Protein AF-B0X9C3-F1 (afdb_monomer_lite)

Radius of gyration: 15.54 Å; chains: 1; bounding box: 30×37×40 Å

Structure (mmCIF, N/CA/C/O backbone):
data_AF-B0X9C3-F1
#
_entry.id   AF-B0X9C3-F1
#
loop_
_atom_site.group_PDB
_atom_site.id
_atom_site.type_symbol
_atom_site.label_atom_id
_atom_site.label_alt_id
_atom_site.label_comp_id
_atom_site.label_asym_id
_atom_site.label_entity_id
_atom_site.label_seq_id
_atom_site.pdbx_PDB_ins_code
_atom_site.Cartn_x
_atom_site.Cartn_y
_atom_site.Cartn_z
_atom_site.occupancy
_atom_site.B_iso_or_equiv
_atom_site.auth_seq_id
_atom_site.auth_comp_id
_atom_site.auth_asym_id
_atom_site.auth_atom_id
_atom_site.pdbx_PDB_model_num
ATOM 1 N N . VAL A 1 1 ? 6.736 -16.299 -15.099 1.00 72.69 1 VAL A N 1
ATOM 2 C CA . VAL A 1 1 ? 7.095 -15.140 -14.252 1.00 72.69 1 VAL A CA 1
ATOM 3 C C . VAL A 1 1 ? 8.149 -14.343 -15.006 1.00 72.69 1 VAL A C 1
ATOM 5 O O . VAL A 1 1 ? 9.084 -14.972 -15.485 1.00 72.69 1 VAL A O 1
ATOM 8 N N . LEU A 1 2 ? 7.970 -13.034 -15.202 1.00 77.12 2 LEU A N 1
ATOM 9 C CA . LEU A 1 2 ? 8.878 -12.185 -15.993 1.00 77.12 2 LEU A CA 1
ATOM 10 C C . LEU A 1 2 ? 9.216 -10.904 -15.219 1.00 77.12 2 LEU A C 1
ATOM 12 O O . LEU A 1 2 ? 8.310 -10.261 -14.692 1.00 77.12 2 LEU A O 1
ATOM 16 N N . ARG A 1 3 ? 10.502 -10.537 -15.179 1.00 77.56 3 ARG A N 1
ATOM 17 C CA . ARG A 1 3 ? 11.002 -9.267 -14.636 1.00 77.56 3 ARG A CA 1
ATOM 18 C C . ARG A 1 3 ? 11.888 -8.607 -15.684 1.00 77.56 3 ARG A C 1
ATOM 20 O O . ARG A 1 3 ? 12.782 -9.263 -16.214 1.00 77.56 3 ARG A O 1
ATOM 27 N N . HIS A 1 4 ? 11.634 -7.342 -15.992 1.00 76.88 4 HIS A N 1
ATOM 28 C CA . HIS A 1 4 ? 12.359 -6.625 -17.038 1.00 76.88 4 HIS A CA 1
ATOM 29 C C . HIS A 1 4 ? 12.549 -5.145 -16.657 1.00 76.88 4 HIS A C 1
ATOM 31 O O . HIS A 1 4 ? 11.659 -4.554 -16.058 1.00 76.88 4 HIS A O 1
ATOM 37 N N . PRO A 1 5 ? 13.694 -4.507 -16.945 1.00 71.25 5 PRO A N 1
ATOM 38 C CA . PRO A 1 5 ? 13.925 -3.116 -16.542 1.00 71.25 5 PRO A CA 1
ATOM 39 C C . PRO A 1 5 ? 13.109 -2.095 -17.353 1.00 71.25 5 PRO A C 1
ATOM 41 O O . PRO A 1 5 ? 12.807 -1.017 -16.847 1.00 71.25 5 PRO A O 1
ATOM 44 N N . GLU A 1 6 ? 12.736 -2.422 -18.593 1.00 77.81 6 GLU A N 1
ATOM 45 C CA . GLU A 1 6 ? 11.944 -1.537 -19.459 1.00 77.81 6 GLU A CA 1
ATOM 46 C C . GLU A 1 6 ? 10.472 -1.464 -18.997 1.00 77.81 6 GLU A C 1
ATOM 48 O O . GLU A 1 6 ? 9.809 -2.506 -18.931 1.00 77.81 6 GLU A O 1
ATOM 53 N N . PRO A 1 7 ? 9.929 -0.260 -18.725 1.00 72.81 7 PRO A N 1
ATOM 54 C CA . PRO A 1 7 ? 8.513 -0.078 -18.413 1.00 72.81 7 PRO A CA 1
ATOM 55 C C . PRO A 1 7 ? 7.599 -0.591 -19.536 1.00 72.81 7 PRO A C 1
ATOM 57 O O . PRO A 1 7 ? 7.781 -0.250 -20.705 1.00 72.81 7 PRO A O 1
ATOM 60 N N . GLY A 1 8 ? 6.589 -1.393 -19.192 1.00 75.31 8 GLY A N 1
ATOM 61 C CA . GLY A 1 8 ? 5.613 -1.928 -20.147 1.00 75.31 8 GLY A CA 1
ATOM 62 C C . GLY A 1 8 ? 6.086 -3.158 -20.929 1.00 75.31 8 GLY A C 1
ATOM 63 O O . GLY A 1 8 ? 5.323 -3.690 -21.742 1.00 75.31 8 GLY A O 1
ATOM 64 N N . ALA A 1 9 ? 7.307 -3.649 -20.690 1.00 80.44 9 ALA A N 1
ATOM 65 C CA . ALA A 1 9 ? 7.829 -4.845 -21.353 1.00 80.44 9 ALA A CA 1
ATOM 66 C C . ALA A 1 9 ? 7.008 -6.101 -21.036 1.00 80.44 9 ALA A C 1
ATOM 68 O O . ALA A 1 9 ? 6.827 -6.956 -21.904 1.00 80.44 9 ALA A O 1
ATOM 69 N N . VAL A 1 10 ? 6.453 -6.198 -19.824 1.00 79.75 10 VAL A N 1
ATOM 70 C CA . VAL A 1 10 ? 5.603 -7.333 -19.451 1.00 79.75 10 VAL A CA 1
ATOM 71 C C . VAL A 1 10 ? 4.271 -7.284 -20.199 1.00 79.75 10 VAL A C 1
ATOM 73 O O . VAL A 1 10 ? 3.817 -8.317 -20.686 1.00 79.75 10 VAL A O 1
ATOM 76 N N . SER A 1 11 ? 3.692 -6.094 -20.379 1.00 80.38 11 SER A N 1
ATOM 77 C CA . SER A 1 11 ? 2.469 -5.912 -21.174 1.00 80.38 11 SER A CA 1
ATOM 78 C C . SER A 1 11 ? 2.687 -6.282 -22.648 1.00 80.38 11 SER A C 1
ATOM 80 O O . SER A 1 11 ? 1.929 -7.068 -23.218 1.00 80.38 11 SER A O 1
ATOM 82 N N . LYS A 1 12 ? 3.793 -5.816 -23.248 1.00 82.12 12 LYS A N 1
ATOM 83 C CA . LYS A 1 12 ? 4.189 -6.197 -24.616 1.00 82.12 12 LYS A CA 1
ATOM 84 C C . LYS A 1 12 ? 4.373 -7.713 -24.752 1.00 82.12 12 LYS A C 1
ATOM 86 O O . LYS A 1 12 ? 3.872 -8.312 -25.699 1.00 82.12 12 LYS A O 1
ATOM 91 N N . ALA A 1 13 ? 5.047 -8.350 -23.792 1.00 81.19 13 ALA A N 1
ATOM 92 C CA . ALA A 1 13 ? 5.250 -9.798 -23.795 1.00 81.19 13 ALA A CA 1
ATOM 93 C C . ALA A 1 13 ? 3.935 -10.577 -23.620 1.00 81.19 13 ALA A C 1
ATOM 95 O O . ALA A 1 13 ? 3.761 -11.632 -24.230 1.00 81.19 13 ALA A O 1
ATOM 96 N N . ALA A 1 14 ? 2.993 -10.057 -22.829 1.00 82.75 14 ALA A N 1
ATOM 97 C CA . ALA A 1 14 ? 1.689 -10.677 -22.619 1.00 82.75 14 ALA A CA 1
ATOM 98 C C . ALA A 1 14 ? 0.855 -10.740 -23.909 1.00 82.75 14 ALA A C 1
ATOM 100 O O . ALA A 1 14 ? 0.164 -11.732 -24.124 1.00 82.75 14 ALA A O 1
ATOM 101 N N . HIS A 1 15 ? 0.976 -9.754 -24.806 1.00 84.62 15 HIS A N 1
ATOM 102 C CA . HIS A 1 15 ? 0.270 -9.762 -26.095 1.00 84.62 15 HIS A CA 1
ATOM 103 C C . HIS A 1 15 ? 0.703 -10.889 -27.041 1.00 84.62 15 HIS A C 1
ATOM 105 O O . HIS A 1 15 ? -0.075 -11.305 -27.897 1.00 84.62 15 HIS A O 1
ATOM 111 N N . HIS A 1 16 ? 1.925 -11.400 -26.888 1.00 84.62 16 HIS A N 1
ATOM 112 C CA . HIS A 1 16 ? 2.479 -12.440 -27.758 1.00 84.62 16 HIS A CA 1
ATOM 113 C C . HIS A 1 16 ? 2.633 -13.799 -27.059 1.00 84.62 16 HIS A C 1
ATOM 115 O O . HIS A 1 16 ? 2.930 -14.803 -27.713 1.00 84.62 16 HIS A O 1
ATOM 121 N N . CYS A 1 17 ? 2.419 -13.865 -25.742 1.00 81.81 17 CYS A N 1
ATOM 122 C CA . CYS A 1 17 ? 2.563 -15.093 -24.972 1.00 81.81 17 CYS A CA 1
ATOM 123 C C . CYS A 1 17 ? 1.242 -15.869 -24.902 1.00 81.81 17 CYS A C 1
ATOM 125 O O . CYS A 1 17 ? 0.216 -15.353 -24.474 1.00 81.81 17 CYS A O 1
ATOM 127 N N . ARG A 1 18 ? 1.279 -17.157 -25.263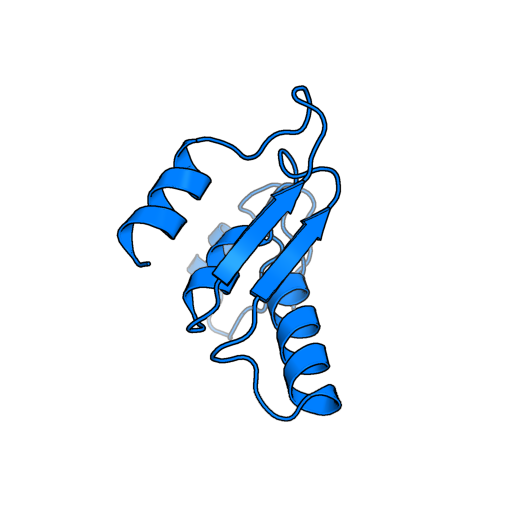 1.00 81.56 18 ARG A N 1
ATOM 128 C CA . ARG A 1 18 ? 0.111 -18.056 -25.176 1.00 81.56 18 ARG A CA 1
ATOM 129 C C . ARG A 1 18 ? -0.107 -18.644 -23.777 1.00 81.56 18 ARG A C 1
ATOM 131 O O . ARG A 1 18 ? -1.110 -19.312 -23.552 1.00 81.56 18 ARG A O 1
ATOM 138 N N . LYS A 1 19 ? 0.844 -18.461 -22.854 1.00 83.88 19 LYS A N 1
ATOM 139 C CA . LYS A 1 19 ? 0.784 -18.965 -21.472 1.00 83.88 19 LYS A CA 1
ATOM 140 C C . LYS A 1 19 ? 0.604 -17.801 -20.487 1.00 83.88 19 LYS A C 1
ATOM 142 O O . LYS A 1 19 ? 1.108 -16.713 -20.766 1.00 83.88 19 LYS A O 1
ATOM 147 N N . PRO A 1 20 ? -0.045 -18.022 -19.325 1.00 77.56 20 PRO A N 1
ATOM 148 C CA . PRO A 1 20 ? -0.214 -16.988 -18.308 1.00 77.56 20 PRO A CA 1
ATOM 149 C C . PRO A 1 20 ? 1.129 -16.384 -17.896 1.00 77.56 20 PRO A C 1
ATOM 151 O O . PRO A 1 20 ? 2.069 -17.101 -17.535 1.00 77.56 20 PRO A O 1
ATOM 154 N N . LEU A 1 21 ? 1.218 -15.057 -17.951 1.00 76.25 21 LEU A N 1
ATOM 155 C CA . LEU A 1 21 ? 2.436 -14.325 -17.645 1.00 76.25 21 LEU A CA 1
ATOM 156 C C . LEU A 1 21 ? 2.248 -13.546 -16.341 1.00 76.25 21 LEU A C 1
ATOM 158 O O . LEU A 1 21 ? 1.443 -12.627 -16.259 1.00 76.25 21 LEU A O 1
ATOM 162 N N . ILE A 1 22 ? 2.989 -13.943 -15.307 1.00 75.75 22 ILE A N 1
ATOM 163 C CA . ILE A 1 22 ? 2.998 -13.260 -14.008 1.00 75.75 22 ILE A CA 1
ATOM 164 C C . ILE A 1 22 ? 4.055 -12.155 -14.059 1.00 75.75 22 ILE A C 1
ATOM 166 O O . ILE A 1 22 ? 5.244 -12.458 -14.225 1.00 75.75 22 ILE A O 1
ATOM 170 N N . ASN A 1 23 ? 3.617 -10.901 -13.926 1.00 71.00 23 ASN A N 1
ATOM 171 C CA . ASN A 1 23 ? 4.495 -9.738 -13.813 1.00 71.00 23 ASN A CA 1
ATOM 172 C C . ASN A 1 23 ? 5.214 -9.760 -12.454 1.00 71.00 23 ASN A C 1
ATOM 174 O O . ASN A 1 23 ? 4.563 -9.693 -11.415 1.00 71.00 23 ASN A O 1
ATOM 178 N N . ALA A 1 24 ? 6.543 -9.858 -12.470 1.00 65.06 24 ALA A N 1
ATOM 179 C CA . ALA A 1 24 ? 7.405 -9.744 -11.290 1.00 65.06 24 ALA A CA 1
ATOM 180 C C . ALA A 1 24 ? 8.211 -8.425 -11.272 1.00 65.06 24 ALA A C 1
ATOM 182 O O . ALA A 1 24 ? 9.215 -8.316 -10.568 1.00 65.06 24 ALA A O 1
ATOM 183 N N . GLY A 1 25 ? 7.779 -7.442 -12.065 1.00 56.88 25 GLY A N 1
ATOM 184 C CA . GLY A 1 25 ? 8.292 -6.078 -12.141 1.00 56.88 25 GLY A CA 1
ATOM 185 C C . GLY A 1 25 ? 8.747 -5.700 -13.553 1.00 56.88 25 GLY A C 1
ATOM 186 O O . GLY A 1 25 ? 9.722 -6.262 -14.056 1.00 56.88 25 GLY A O 1
ATOM 187 N N . ASP A 1 26 ? 8.093 -4.709 -14.166 1.00 65.19 26 ASP A N 1
ATOM 188 C CA . ASP A 1 26 ? 8.559 -4.008 -15.366 1.00 65.19 26 ASP A CA 1
ATOM 189 C C . ASP A 1 26 ? 8.806 -2.507 -15.111 1.00 65.19 26 ASP A C 1
ATOM 191 O O . ASP A 1 26 ? 7.902 -1.673 -15.153 1.00 65.19 26 ASP A O 1
ATOM 195 N N . GLY A 1 27 ? 10.059 -2.148 -14.808 1.00 60.41 27 GLY A N 1
ATOM 196 C CA . GLY A 1 27 ? 10.489 -0.758 -14.581 1.00 60.41 27 GLY A CA 1
ATOM 197 C C . GLY A 1 27 ? 9.804 -0.033 -13.402 1.00 60.41 27 GLY A C 1
ATOM 198 O O . GLY A 1 27 ? 9.729 -0.549 -12.285 1.00 60.41 27 GLY A O 1
ATOM 199 N N . ILE A 1 28 ? 9.309 1.194 -13.642 1.00 48.84 28 ILE A N 1
ATOM 200 C CA . ILE A 1 28 ? 8.531 2.026 -12.686 1.00 48.84 28 ILE A CA 1
ATOM 201 C C . ILE A 1 28 ? 7.053 1.561 -12.626 1.00 48.84 28 ILE A C 1
ATOM 203 O O . ILE A 1 28 ? 6.165 2.304 -12.218 1.00 48.84 28 ILE A O 1
ATOM 207 N N . GLY A 1 29 ? 6.756 0.335 -13.062 1.00 50.97 29 GLY A N 1
ATOM 208 C CA . GLY A 1 29 ? 5.414 -0.236 -13.012 1.00 50.97 29 GLY A CA 1
ATOM 209 C C . GLY A 1 29 ? 4.861 -0.297 -11.587 1.00 50.97 29 GLY A C 1
ATOM 210 O O . GLY A 1 29 ? 5.621 -0.355 -10.608 1.00 50.97 29 GLY A O 1
ATOM 211 N N . GLU A 1 30 ? 3.528 -0.245 -11.476 1.00 48.38 30 GLU A N 1
ATOM 212 C CA . GLU A 1 30 ? 2.810 -0.544 -10.235 1.00 48.38 30 GLU A CA 1
ATOM 213 C C . GLU A 1 30 ? 3.364 -1.852 -9.649 1.00 48.38 30 GLU A C 1
ATOM 215 O O . GLU A 1 30 ? 3.636 -2.794 -10.394 1.00 48.38 30 GLU A O 1
ATOM 220 N N . HIS A 1 31 ? 3.523 -1.931 -8.326 1.00 48.47 31 HIS A N 1
ATOM 221 C CA . HIS A 1 31 ? 3.889 -3.181 -7.650 1.00 48.47 31 HIS A CA 1
ATOM 222 C C . HIS A 1 31 ? 2.659 -3.729 -6.905 1.00 48.47 31 HIS A C 1
ATOM 224 O O . HIS A 1 31 ? 2.641 -3.766 -5.672 1.00 48.47 31 HIS A O 1
ATOM 230 N N . PRO A 1 32 ? 1.589 -4.113 -7.635 1.00 50.69 32 PRO A N 1
ATOM 231 C CA . PRO A 1 32 ? 0.289 -4.457 -7.060 1.00 50.69 32 PRO A CA 1
ATOM 232 C C . PRO A 1 32 ? 0.353 -5.658 -6.112 1.00 50.69 32 PRO A C 1
ATOM 234 O O . PRO A 1 32 ? -0.510 -5.810 -5.255 1.00 50.69 32 PRO A O 1
ATOM 237 N N . THR A 1 33 ? 1.379 -6.501 -6.240 1.00 50.97 33 THR A N 1
ATOM 238 C CA . THR A 1 33 ? 1.597 -7.677 -5.394 1.00 50.97 33 THR A CA 1
ATOM 239 C C . THR A 1 33 ? 2.023 -7.325 -3.970 1.00 50.97 33 THR A C 1
ATOM 241 O O . THR A 1 33 ? 1.706 -8.087 -3.063 1.00 50.97 33 THR A O 1
ATOM 244 N N . GLN A 1 3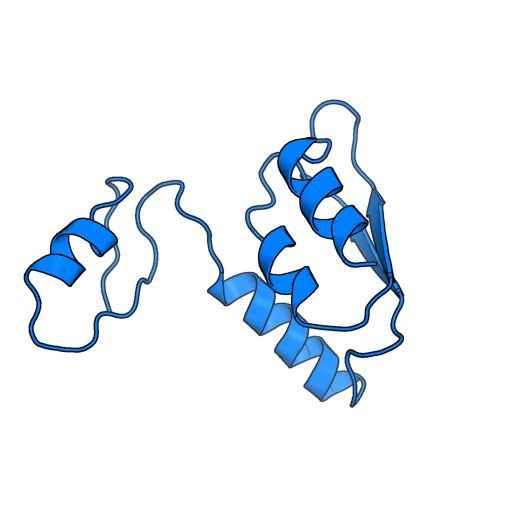4 ? 2.677 -6.177 -3.746 1.00 62.31 34 GLN A N 1
ATOM 245 C CA . GLN A 1 34 ? 3.129 -5.794 -2.402 1.00 62.31 34 GLN A CA 1
ATOM 246 C C . GLN A 1 34 ? 1.946 -5.371 -1.524 1.00 62.31 34 GLN A C 1
ATOM 248 O O . GLN A 1 34 ? 1.800 -5.855 -0.411 1.00 62.31 34 GLN A O 1
ATOM 253 N N . SER A 1 35 ? 1.035 -4.562 -2.074 1.00 63.34 35 SER A N 1
ATOM 254 C CA . SER A 1 35 ? -0.176 -4.122 -1.368 1.00 63.34 35 SER A CA 1
ATOM 255 C C . SER A 1 35 ? -1.074 -5.297 -0.988 1.00 63.34 35 SER A C 1
ATOM 257 O O . SER A 1 35 ? -1.674 -5.313 0.080 1.00 63.34 35 SER A O 1
ATOM 259 N N . LEU A 1 36 ? -1.178 -6.290 -1.877 1.00 64.62 36 LEU A N 1
ATOM 260 C CA . LEU A 1 36 ? -1.959 -7.499 -1.625 1.00 64.62 36 LEU A CA 1
ATOM 261 C C . LEU A 1 36 ? -1.354 -8.346 -0.499 1.00 64.62 36 LEU A C 1
ATOM 263 O O . LEU A 1 36 ? -2.106 -8.910 0.290 1.00 64.62 36 LEU A O 1
ATOM 267 N N . LEU A 1 37 ? -0.023 -8.404 -0.402 1.00 72.12 37 LEU A N 1
ATOM 268 C CA . LEU A 1 37 ? 0.687 -9.064 0.697 1.00 72.12 37 LEU A CA 1
ATOM 269 C C . LEU A 1 37 ? 0.439 -8.372 2.041 1.00 72.12 37 LEU A C 1
ATOM 271 O O . LEU A 1 37 ? 0.182 -9.051 3.035 1.00 72.12 37 LEU A O 1
ATOM 275 N N . ASP A 1 38 ? 0.447 -7.040 2.068 1.00 71.31 38 ASP A N 1
ATOM 276 C CA . ASP A 1 38 ? 0.195 -6.276 3.294 1.00 71.31 38 ASP A CA 1
ATOM 277 C C . ASP A 1 38 ? -1.232 -6.528 3.809 1.00 71.31 38 ASP A C 1
ATOM 279 O O . ASP A 1 38 ? -1.441 -6.832 4.983 1.00 71.31 38 ASP A O 1
ATOM 283 N N . PHE A 1 39 ? -2.222 -6.508 2.911 1.00 74.06 39 PHE A N 1
ATOM 284 C CA . PHE A 1 39 ? -3.607 -6.827 3.261 1.00 74.06 39 PHE A CA 1
ATOM 285 C C . PHE A 1 39 ? -3.822 -8.282 3.654 1.00 74.06 39 PHE A C 1
ATOM 287 O O . PHE A 1 39 ? -4.618 -8.558 4.550 1.00 74.06 39 PHE A O 1
ATOM 294 N N . PHE A 1 40 ? -3.133 -9.209 2.990 1.00 75.00 40 PHE A N 1
ATOM 295 C CA . PHE A 1 40 ? -3.166 -10.613 3.370 1.00 75.00 40 PHE A CA 1
ATOM 296 C C . PHE A 1 40 ? -2.642 -10.784 4.797 1.00 75.00 40 PHE A C 1
ATOM 298 O O . PHE A 1 40 ? -3.313 -11.408 5.609 1.00 75.00 40 PHE A O 1
ATOM 305 N N . THR A 1 41 ? -1.522 -10.140 5.128 1.00 80.94 41 THR A N 1
ATOM 306 C CA . THR A 1 41 ? -0.953 -10.157 6.482 1.00 80.94 41 THR A CA 1
ATOM 307 C C . THR A 1 41 ? -1.933 -9.582 7.507 1.00 80.94 41 THR A C 1
ATOM 309 O O . THR A 1 41 ? -2.207 -10.226 8.512 1.00 80.94 41 THR A O 1
ATOM 312 N N . ILE A 1 42 ? -2.544 -8.422 7.235 1.00 81.56 42 ILE A N 1
ATOM 313 C CA . ILE A 1 42 ? -3.562 -7.830 8.125 1.00 81.56 42 ILE A CA 1
ATOM 314 C C . ILE A 1 42 ? -4.738 -8.791 8.334 1.00 81.56 42 ILE A C 1
ATOM 316 O O . ILE A 1 42 ? -5.237 -8.923 9.448 1.00 81.56 42 ILE A O 1
ATOM 320 N N . ARG A 1 43 ? -5.191 -9.473 7.278 1.00 81.94 43 ARG A N 1
ATOM 321 C CA . ARG A 1 43 ? -6.288 -10.437 7.380 1.00 81.94 43 ARG A CA 1
ATOM 322 C C . ARG A 1 43 ? -5.911 -11.656 8.220 1.00 81.94 43 ARG A C 1
ATOM 324 O O . ARG A 1 43 ? -6.751 -12.109 8.985 1.00 81.94 43 ARG A O 1
ATOM 331 N N . GLU A 1 44 ? -4.703 -12.188 8.065 1.00 85.81 44 GLU A N 1
ATOM 332 C CA . GLU A 1 44 ? -4.237 -13.339 8.851 1.00 85.81 44 GLU A CA 1
ATOM 333 C C . GLU A 1 44 ? -4.085 -12.977 10.335 1.00 85.81 44 GLU A C 1
ATOM 335 O O . GLU A 1 44 ? -4.497 -13.749 11.195 1.00 85.81 44 GLU A O 1
ATOM 340 N N . GLU A 1 45 ? -3.573 -11.782 10.640 1.00 86.62 45 GLU A N 1
ATOM 341 C CA . GLU A 1 45 ? -3.323 -11.346 12.021 1.00 86.62 45 GLU A CA 1
ATOM 342 C C . GLU A 1 45 ? -4.588 -10.832 12.737 1.00 86.62 45 GLU A C 1
ATOM 344 O O . GLU A 1 45 ? -4.771 -11.062 13.930 1.00 86.62 45 GLU A O 1
ATOM 349 N N . ILE A 1 46 ? -5.475 -10.122 12.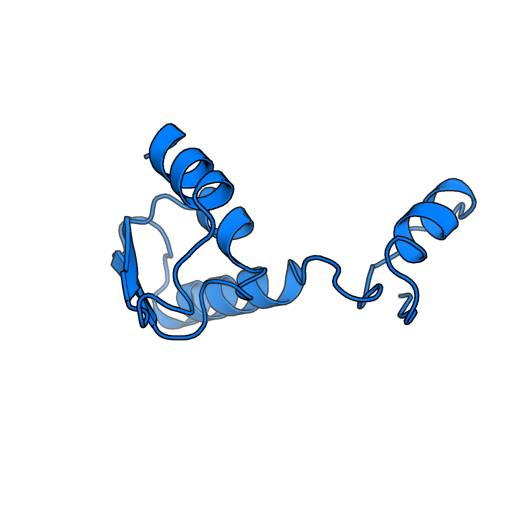027 1.00 83.69 46 ILE A N 1
ATOM 350 C CA . ILE A 1 46 ? -6.639 -9.419 12.611 1.00 83.69 46 ILE A CA 1
ATOM 351 C C . ILE A 1 46 ? -7.970 -10.125 12.271 1.00 83.69 46 ILE A C 1
ATOM 353 O O . ILE A 1 46 ? -9.025 -9.804 12.815 1.00 83.69 46 ILE A O 1
ATOM 357 N N . GLY A 1 47 ? -7.958 -11.109 11.368 1.00 83.62 47 GLY A N 1
ATOM 358 C CA . GLY A 1 47 ? -9.125 -11.897 10.951 1.00 83.62 47 GLY A CA 1
ATOM 359 C C . GLY A 1 47 ? -10.022 -11.219 9.907 1.00 83.62 47 GLY A C 1
ATOM 360 O O . GLY A 1 47 ? -10.660 -11.894 9.099 1.00 83.62 47 GLY A O 1
ATOM 361 N N . THR A 1 48 ? -10.060 -9.885 9.862 1.00 81.19 48 THR A N 1
ATOM 362 C CA . THR A 1 48 ? -10.776 -9.114 8.835 1.00 81.19 48 THR A CA 1
ATOM 363 C C . THR A 1 48 ? -10.030 -7.835 8.485 1.00 81.19 48 THR A C 1
ATOM 365 O O . THR A 1 48 ? -9.392 -7.221 9.331 1.00 81.19 4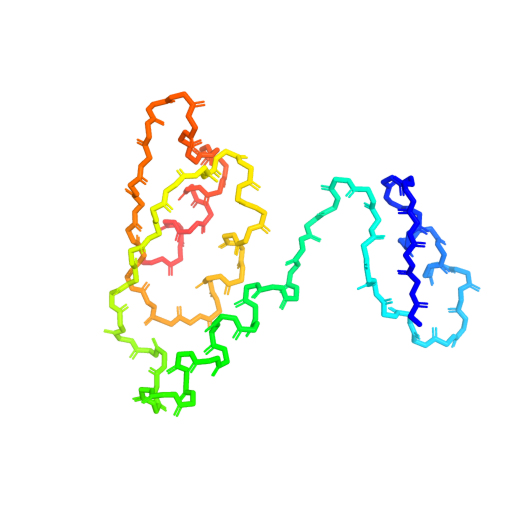8 THR A O 1
ATOM 368 N N . VAL A 1 49 ? -10.143 -7.417 7.225 1.00 79.88 49 VAL A N 1
ATOM 369 C CA . VAL A 1 49 ? -9.629 -6.127 6.741 1.00 79.88 49 VAL A CA 1
ATOM 370 C C . VAL A 1 49 ? -10.737 -5.066 6.724 1.00 79.88 49 VAL A C 1
ATOM 372 O O . VAL A 1 49 ? -10.454 -3.879 6.814 1.00 79.88 49 VAL A O 1
ATOM 375 N N . ASN A 1 50 ? -12.009 -5.466 6.636 1.00 80.94 50 ASN A N 1
ATOM 376 C CA . ASN A 1 50 ? -13.132 -4.532 6.525 1.00 80.94 50 ASN A CA 1
ATOM 377 C C . ASN A 1 50 ? -13.440 -3.841 7.862 1.00 80.94 50 ASN A C 1
ATOM 379 O O . ASN A 1 50 ? -13.425 -4.481 8.911 1.00 80.94 50 ASN A O 1
ATOM 383 N N . GLY A 1 51 ? -13.790 -2.554 7.803 1.00 82.88 51 GLY A N 1
ATOM 384 C CA . GLY A 1 51 ? -14.111 -1.713 8.958 1.00 82.88 51 GLY A CA 1
ATOM 385 C C . GLY A 1 51 ? -12.887 -1.160 9.691 1.00 82.88 51 GLY A C 1
ATOM 386 O O . GLY A 1 51 ? -13.048 -0.467 10.693 1.00 82.88 51 GLY A O 1
ATOM 387 N N . LEU A 1 52 ? -11.675 -1.449 9.208 1.00 84.19 52 LEU A N 1
ATOM 388 C CA . LEU A 1 52 ? -10.443 -0.956 9.810 1.00 84.19 52 LEU A CA 1
ATOM 389 C C . LEU A 1 52 ? -10.085 0.445 9.310 1.00 84.19 52 LEU A C 1
ATOM 391 O O . LEU A 1 52 ? -10.269 0.777 8.135 1.00 84.19 52 LEU A O 1
ATOM 395 N N . THR A 1 53 ? -9.494 1.236 10.205 1.00 83.31 53 THR A N 1
ATOM 396 C CA . THR A 1 53 ? -8.776 2.457 9.840 1.00 83.31 53 THR A CA 1
ATOM 397 C C . THR A 1 53 ? -7.305 2.125 9.618 1.00 83.31 53 THR A C 1
ATOM 399 O O . THR A 1 53 ? -6.620 1.689 10.542 1.00 83.31 53 THR A O 1
ATOM 402 N N . ILE A 1 54 ? -6.807 2.352 8.405 1.00 79.31 54 ILE A N 1
ATOM 403 C CA . ILE A 1 54 ? -5.414 2.100 8.026 1.00 79.31 54 ILE A CA 1
ATOM 404 C C . ILE A 1 54 ? -4.713 3.440 7.826 1.00 79.31 54 ILE A C 1
ATOM 406 O O . ILE A 1 54 ? -5.160 4.272 7.039 1.00 79.31 54 ILE A O 1
ATOM 410 N N . ILE A 1 55 ? -3.596 3.652 8.521 1.00 81.19 55 ILE A N 1
ATOM 411 C CA . ILE A 1 55 ? -2.781 4.862 8.376 1.00 81.19 55 ILE A CA 1
ATOM 412 C C . ILE A 1 55 ? -1.509 4.506 7.612 1.00 81.19 55 ILE A C 1
ATOM 414 O O . ILE A 1 55 ? -0.703 3.706 8.081 1.00 81.19 55 ILE A O 1
ATOM 418 N N . ILE A 1 56 ? -1.313 5.126 6.452 1.00 77.38 56 ILE A N 1
ATOM 419 C CA . ILE A 1 56 ? -0.102 4.971 5.645 1.00 77.38 56 ILE A CA 1
ATOM 420 C C . ILE A 1 56 ? 0.787 6.187 5.881 1.00 77.38 56 ILE A C 1
ATOM 422 O O . ILE A 1 56 ? 0.389 7.325 5.618 1.00 77.38 56 ILE A O 1
ATOM 426 N N . VAL A 1 57 ? 1.999 5.934 6.370 1.00 78.88 57 VAL A N 1
ATOM 427 C CA . VAL A 1 57 ? 2.987 6.965 6.695 1.00 78.88 57 VAL A CA 1
ATOM 428 C C . VAL A 1 57 ? 4.205 6.810 5.791 1.00 78.88 57 VAL A C 1
ATOM 430 O O . VAL A 1 57 ? 4.735 5.708 5.669 1.00 78.88 57 VAL A O 1
ATOM 433 N N . GLY A 1 58 ? 4.676 7.902 5.184 1.00 73.81 58 GLY A N 1
ATOM 434 C CA . GLY A 1 58 ? 5.940 7.913 4.439 1.00 73.81 58 GLY A CA 1
ATOM 435 C C . GLY A 1 58 ? 5.854 8.563 3.060 1.00 73.81 58 GLY A C 1
ATOM 436 O O . GLY A 1 58 ? 5.203 9.590 2.885 1.00 73.81 58 GLY A O 1
ATOM 437 N N . ASP A 1 59 ? 6.568 7.993 2.088 1.00 74.31 59 ASP A N 1
ATOM 438 C CA . ASP A 1 59 ? 6.632 8.509 0.719 1.00 74.31 59 ASP A CA 1
ATOM 439 C C . ASP A 1 59 ? 5.408 8.075 -0.098 1.00 74.31 59 ASP A C 1
ATOM 441 O O . ASP A 1 59 ? 5.383 7.002 -0.706 1.00 74.31 59 ASP A O 1
ATOM 445 N N . LEU A 1 60 ? 4.375 8.917 -0.102 1.00 71.38 60 LEU A N 1
ATOM 446 C CA . LEU A 1 60 ? 3.127 8.645 -0.814 1.00 71.38 60 LEU A CA 1
ATOM 447 C C . LEU A 1 60 ? 3.202 8.997 -2.298 1.00 71.38 60 LEU A C 1
ATOM 449 O O . LEU A 1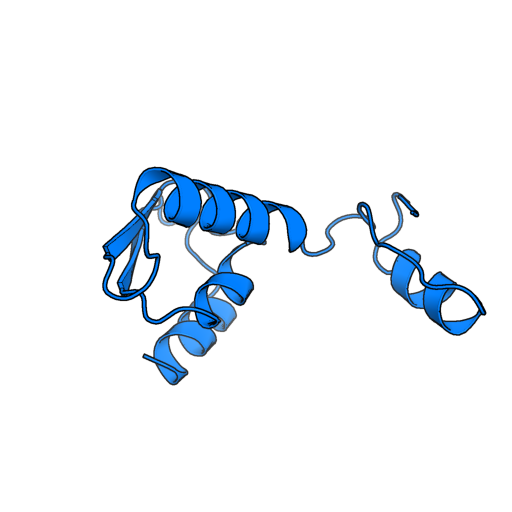 60 ? 2.468 8.428 -3.107 1.00 71.38 60 LEU A O 1
ATOM 453 N N . LYS A 1 61 ? 4.113 9.895 -2.673 1.00 67.31 61 LYS A N 1
ATOM 454 C CA . LYS A 1 61 ? 4.370 10.274 -4.064 1.00 67.31 61 LYS A CA 1
ATOM 455 C C . LYS A 1 61 ? 4.866 9.089 -4.889 1.00 67.31 61 LYS A C 1
ATOM 457 O O . LYS A 1 61 ? 4.475 8.944 -6.047 1.00 67.31 61 LYS A O 1
ATOM 462 N N . HIS A 1 62 ? 5.691 8.231 -4.291 1.00 65.50 62 HIS A N 1
ATOM 463 C CA . HIS A 1 62 ? 6.166 6.993 -4.913 1.00 65.50 62 HIS A CA 1
ATOM 464 C C . HIS A 1 62 ? 5.399 5.747 -4.452 1.00 65.50 62 HIS A C 1
ATOM 466 O O . HIS A 1 62 ? 5.711 4.645 -4.917 1.00 65.50 62 HIS A O 1
ATOM 472 N N . ALA A 1 63 ? 4.392 5.895 -3.582 1.00 61.44 63 ALA A N 1
ATOM 473 C CA . ALA A 1 63 ? 3.538 4.796 -3.151 1.00 61.44 63 ALA A CA 1
ATOM 474 C C . ALA A 1 63 ? 2.673 4.306 -4.320 1.00 61.44 63 ALA A C 1
ATOM 476 O O . ALA A 1 63 ? 1.550 4.746 -4.559 1.00 61.44 63 ALA A O 1
ATOM 477 N N . ARG A 1 64 ? 3.198 3.312 -5.035 1.00 63.88 64 ARG A N 1
ATOM 478 C CA . ARG A 1 64 ? 2.545 2.594 -6.142 1.00 63.88 64 ARG A CA 1
ATOM 479 C C . ARG A 1 64 ? 1.440 1.624 -5.678 1.00 63.88 64 ARG A C 1
ATOM 481 O O . ARG A 1 64 ? 1.019 0.753 -6.432 1.00 63.88 64 ARG A O 1
ATOM 488 N N . THR A 1 65 ? 0.998 1.772 -4.432 1.00 58.78 65 THR A N 1
ATOM 489 C CA . THR A 1 65 ? 0.277 0.774 -3.620 1.00 58.78 65 THR A CA 1
ATOM 490 C C . THR A 1 65 ? -1.210 1.124 -3.453 1.00 58.78 65 THR A C 1
ATOM 492 O O . THR A 1 65 ? -2.029 0.280 -3.099 1.00 58.78 65 THR A O 1
ATOM 495 N N . ALA A 1 66 ? -1.600 2.370 -3.737 1.00 57.69 66 ALA A N 1
ATOM 496 C CA . ALA A 1 66 ? -2.884 2.910 -3.290 1.00 57.69 66 ALA A CA 1
ATOM 497 C C . ALA A 1 66 ? -4.126 2.355 -4.014 1.00 57.69 66 ALA A C 1
ATOM 499 O O . ALA A 1 66 ? -5.234 2.414 -3.487 1.00 57.69 66 ALA A O 1
ATOM 500 N N . ARG A 1 67 ? -3.980 1.791 -5.218 1.00 61.69 67 ARG A N 1
ATOM 501 C CA . ARG A 1 67 ? -5.134 1.331 -6.007 1.00 61.69 67 ARG A CA 1
ATOM 502 C C . ARG A 1 67 ? -5.786 0.067 -5.434 1.00 61.69 67 ARG A C 1
ATOM 504 O O . ARG A 1 67 ? -7.006 -0.069 -5.499 1.00 61.69 67 ARG A O 1
ATOM 511 N N . GLN A 1 68 ? -4.995 -0.823 -4.835 1.00 63.28 68 GLN A N 1
ATOM 512 C CA . GLN A 1 68 ? -5.481 -2.066 -4.220 1.00 63.28 68 GLN A CA 1
ATOM 513 C C . GLN A 1 68 ? -6.267 -1.807 -2.923 1.00 63.28 68 GLN A C 1
ATOM 515 O O . GLN A 1 68 ? -7.108 -2.618 -2.548 1.00 63.28 68 GLN A O 1
ATOM 520 N N . LEU A 1 69 ? -6.061 -0.645 -2.283 1.00 62.75 69 LEU A N 1
ATOM 521 C CA . LEU A 1 69 ? -6.815 -0.224 -1.095 1.00 62.75 69 LEU A CA 1
ATOM 522 C C . LEU A 1 69 ? -8.322 -0.105 -1.370 1.00 62.75 69 LEU A C 1
ATOM 524 O O . LEU A 1 69 ? -9.127 -0.244 -0.461 1.00 62.75 69 LEU A O 1
ATOM 528 N N . THR A 1 70 ? -8.708 0.110 -2.633 1.00 64.75 70 THR A N 1
ATOM 529 C CA . THR A 1 70 ? -10.115 0.254 -3.046 1.00 64.75 70 THR A CA 1
ATOM 530 C C . THR A 1 70 ? -10.906 -1.058 -3.069 1.00 64.75 70 THR A C 1
ATOM 532 O O . THR A 1 70 ? -12.098 -1.036 -3.364 1.00 64.75 70 THR A O 1
ATOM 535 N N . LEU A 1 71 ? -10.263 -2.201 -2.804 1.00 69.62 71 LEU A N 1
ATOM 536 C CA . LEU A 1 71 ? -10.905 -3.520 -2.813 1.00 69.62 71 LEU A CA 1
ATOM 537 C C . LEU A 1 71 ? -11.569 -3.892 -1.479 1.00 69.62 71 LEU A C 1
ATOM 539 O O . LEU A 1 71 ? -12.340 -4.848 -1.442 1.00 69.62 71 LEU A O 1
ATOM 543 N N . TYR A 1 72 ? -11.282 -3.155 -0.405 1.00 72.00 72 TYR A N 1
ATOM 544 C CA . TYR A 1 72 ? -11.787 -3.423 0.941 1.00 72.00 72 TYR A CA 1
ATOM 545 C C . TYR A 1 72 ? -12.523 -2.203 1.493 1.00 72.00 72 TYR A C 1
ATOM 547 O O . TYR A 1 72 ? -12.219 -1.067 1.131 1.00 72.00 72 TYR A O 1
ATOM 555 N N . ASN A 1 73 ? -13.486 -2.431 2.387 1.00 79.06 73 ASN A N 1
ATOM 556 C CA . ASN A 1 73 ? -14.215 -1.352 3.046 1.00 79.06 73 ASN A CA 1
ATOM 557 C C . ASN A 1 73 ? -13.395 -0.821 4.231 1.00 79.06 73 ASN A C 1
ATOM 559 O O . ASN A 1 73 ? -13.612 -1.242 5.366 1.00 79.06 73 ASN A O 1
ATOM 563 N N . VAL A 1 74 ? -12.415 0.041 3.955 1.00 79.06 74 VAL A N 1
ATOM 564 C CA . VAL A 1 74 ? -11.459 0.581 4.938 1.00 79.06 74 VAL A CA 1
ATOM 565 C C . VAL A 1 74 ? -11.425 2.109 4.922 1.00 79.06 74 VAL A C 1
ATOM 567 O O . VAL A 1 74 ? -11.511 2.722 3.859 1.00 79.06 74 VAL A O 1
ATOM 570 N N . ASP A 1 75 ? -11.242 2.724 6.094 1.00 79.56 75 ASP A N 1
ATOM 571 C CA . ASP A 1 75 ? -10.918 4.154 6.201 1.00 79.56 75 ASP A CA 1
ATOM 572 C C . ASP A 1 75 ? -9.401 4.318 6.070 1.00 79.56 75 ASP A C 1
ATOM 574 O O . ASP A 1 75 ? -8.654 3.930 6.969 1.00 79.56 75 ASP A O 1
ATOM 578 N N . VAL A 1 76 ? -8.917 4.862 4.952 1.00 76.19 76 VAL A N 1
ATOM 579 C CA . VAL A 1 76 ? -7.474 5.058 4.749 1.00 76.19 76 VAL A CA 1
ATOM 580 C C . VAL A 1 76 ? -7.084 6.504 5.007 1.00 76.19 76 VAL A C 1
ATOM 582 O O . VAL A 1 76 ? -7.578 7.427 4.357 1.00 76.19 76 VAL A O 1
ATOM 585 N N . ARG A 1 77 ? -6.115 6.693 5.903 1.00 79.88 77 ARG A N 1
ATOM 586 C CA . ARG A 1 77 ? -5.501 7.988 6.198 1.00 79.88 77 ARG A CA 1
ATOM 587 C C . ARG A 1 77 ? -4.046 8.006 5.770 1.00 79.88 77 ARG A C 1
ATOM 589 O O . ARG A 1 77 ? -3.352 6.995 5.791 1.00 79.88 77 ARG A O 1
ATOM 596 N N . TYR A 1 78 ? -3.587 9.193 5.418 1.00 76.94 78 TYR A N 1
ATOM 597 C CA . TYR A 1 78 ? -2.287 9.418 4.814 1.00 76.94 78 TYR A CA 1
ATOM 598 C C . TYR A 1 78 ? -1.511 10.441 5.633 1.00 76.94 78 TYR A C 1
ATOM 600 O O . TYR A 1 78 ? -2.049 11.494 5.975 1.00 76.94 78 TYR A O 1
ATOM 608 N N . VAL A 1 79 ? -0.255 10.132 5.946 1.00 80.94 79 VAL A N 1
ATOM 609 C CA . VAL A 1 79 ? 0.650 11.045 6.649 1.00 80.94 79 VAL A CA 1
ATOM 610 C C . VAL A 1 79 ? 1.974 11.106 5.896 1.00 80.94 79 VAL A C 1
ATOM 612 O O . VAL A 1 79 ? 2.744 10.147 5.874 1.00 80.94 79 VAL A O 1
ATOM 615 N N . SER A 1 80 ? 2.261 12.252 5.287 1.00 80.88 80 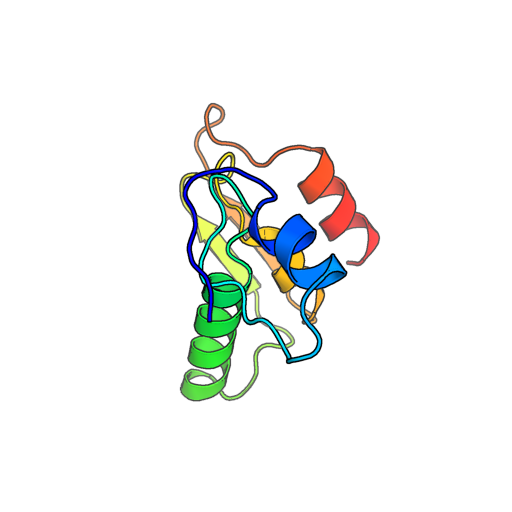SER A N 1
ATOM 616 C CA . SER A 1 80 ? 3.495 12.472 4.531 1.00 80.88 80 SER A CA 1
ATOM 617 C C . SER A 1 80 ? 3.960 13.927 4.600 1.00 80.88 80 SER A C 1
ATOM 619 O O . SER A 1 80 ? 3.139 14.835 4.758 1.00 80.88 80 SER A O 1
ATOM 621 N N . PRO A 1 81 ? 5.266 14.190 4.421 1.00 80.06 81 PRO A N 1
ATOM 622 C CA . PRO A 1 81 ? 5.756 15.535 4.136 1.00 80.06 81 PRO A CA 1
ATOM 623 C C . PRO A 1 81 ? 5.117 16.077 2.851 1.00 80.06 81 PRO A C 1
ATOM 625 O O . PRO A 1 81 ? 4.914 15.321 1.903 1.00 80.06 81 PRO A O 1
ATOM 628 N N . LYS A 1 82 ? 4.878 17.395 2.764 1.00 77.88 82 LYS A N 1
ATOM 629 C CA . LYS A 1 82 ? 4.261 18.029 1.576 1.00 77.88 82 LYS A CA 1
ATOM 630 C C . LYS A 1 82 ? 4.979 17.708 0.256 1.00 77.88 82 LYS A C 1
ATOM 632 O O . LYS A 1 82 ? 4.354 17.677 -0.795 1.00 77.88 82 LYS A O 1
ATOM 637 N N . SER A 1 83 ? 6.291 17.476 0.297 1.00 78.31 83 SER A N 1
ATOM 638 C CA . SER A 1 83 ? 7.108 17.128 -0.875 1.00 78.31 83 SER A CA 1
ATOM 639 C C . SER A 1 83 ? 6.882 15.704 -1.401 1.00 78.31 83 SER A C 1
ATOM 641 O O . SER A 1 83 ? 7.218 15.427 -2.556 1.00 78.31 83 SER A O 1
ATOM 643 N N . LEU A 1 84 ? 6.317 14.821 -0.573 1.00 74.56 84 LEU A N 1
ATOM 644 C CA . LEU A 1 84 ? 6.074 13.405 -0.853 1.00 74.56 84 LEU A CA 1
ATOM 645 C C . LEU A 1 84 ? 4.587 13.046 -0.724 1.00 74.56 84 LEU A C 1
ATOM 647 O O . LEU A 1 84 ? 4.255 11.885 -0.499 1.00 74.56 84 LEU A O 1
ATOM 651 N N . ASP A 1 85 ? 3.706 14.040 -0.836 1.00 74.25 85 ASP A N 1
ATOM 652 C CA . ASP A 1 85 ? 2.264 13.846 -0.728 1.00 74.25 85 ASP A CA 1
ATOM 653 C C . ASP A 1 85 ? 1.699 13.035 -1.904 1.00 74.25 85 ASP A C 1
ATOM 655 O O . ASP A 1 85 ? 2.292 12.944 -2.987 1.00 74.25 85 ASP A O 1
ATOM 659 N N . MET A 1 86 ? 0.544 12.419 -1.673 1.00 72.12 86 MET A N 1
ATOM 660 C CA . MET A 1 86 ? -0.113 11.560 -2.644 1.00 72.12 86 MET A CA 1
ATOM 661 C C . MET A 1 86 ? -0.583 12.368 -3.861 1.00 72.12 86 MET A C 1
ATOM 663 O O . MET A 1 86 ? -1.192 13.431 -3.743 1.00 72.12 86 MET A O 1
ATOM 667 N N . LEU A 1 87 ? -0.348 11.825 -5.059 1.00 69.25 87 LEU A N 1
ATOM 668 C CA . LEU A 1 87 ? -0.835 12.401 -6.315 1.00 69.25 87 LEU A CA 1
ATOM 669 C C . LEU A 1 87 ? -2.358 12.597 -6.272 1.00 69.25 87 LEU A C 1
ATOM 671 O O . LEU A 1 87 ? -3.101 11.637 -6.059 1.00 69.25 87 LEU A O 1
ATOM 675 N N . GLU A 1 88 ? -2.836 13.803 -6.600 1.00 70.38 88 GLU A N 1
ATOM 676 C CA . GLU A 1 88 ? -4.270 14.147 -6.560 1.00 70.38 88 GLU A CA 1
ATOM 677 C C . GLU A 1 88 ? -5.168 13.160 -7.318 1.00 70.38 88 GLU A C 1
ATOM 679 O O . GLU A 1 88 ? -6.316 12.923 -6.939 1.00 70.38 88 GLU A O 1
ATOM 684 N N . LYS A 1 89 ? -4.653 12.570 -8.403 1.00 65.94 89 LYS A N 1
ATOM 685 C CA . LYS A 1 89 ? -5.378 11.603 -9.235 1.00 65.94 89 LYS A CA 1
ATOM 686 C C . LYS A 1 89 ? -5.745 10.331 -8.456 1.00 65.94 89 LYS A C 1
ATOM 688 O O . LYS A 1 89 ? -6.820 9.779 -8.676 1.00 65.94 89 LYS A O 1
ATOM 693 N N . ILE A 1 90 ? -4.881 9.896 -7.537 1.00 65.69 90 ILE A N 1
ATOM 694 C CA . ILE A 1 90 ? -5.100 8.733 -6.667 1.00 65.69 90 ILE A CA 1
ATOM 695 C C . ILE A 1 90 ? -6.058 9.109 -5.536 1.00 65.69 90 ILE A C 1
ATOM 697 O O . ILE A 1 90 ? -7.038 8.403 -5.304 1.00 65.69 90 ILE A O 1
ATOM 701 N N . THR A 1 91 ? -5.844 10.261 -4.898 1.00 67.31 91 THR A N 1
ATOM 702 C CA . THR A 1 91 ? -6.707 10.751 -3.813 1.00 67.31 91 THR A CA 1
ATOM 703 C C . THR A 1 91 ? -8.158 10.925 -4.274 1.00 67.31 91 THR A C 1
ATOM 705 O O . THR A 1 91 ? -9.084 10.576 -3.543 1.00 67.31 91 THR A O 1
ATOM 708 N N . LYS A 1 92 ? -8.380 11.402 -5.510 1.00 70.06 92 LYS A N 1
ATOM 709 C CA . LYS A 1 92 ? -9.718 11.487 -6.124 1.00 70.06 92 LYS A CA 1
ATOM 710 C C . LYS A 1 92 ? -10.336 10.112 -6.393 1.00 70.06 92 LYS A C 1
ATOM 712 O O . LYS A 1 92 ? -11.527 9.944 -6.159 1.00 70.06 92 LYS A O 1
ATOM 717 N N . LEU A 1 93 ? -9.550 9.137 -6.856 1.00 66.81 93 LEU A N 1
ATOM 718 C CA . LEU A 1 93 ? -10.024 7.768 -7.106 1.00 66.81 93 LEU A CA 1
ATOM 719 C C . LEU A 1 93 ? -10.481 7.061 -5.825 1.00 66.81 93 LEU A C 1
ATOM 721 O O . LEU A 1 93 ? -11.498 6.375 -5.852 1.00 66.81 93 LEU A O 1
ATOM 725 N N . VAL A 1 94 ? -9.745 7.241 -4.725 1.00 65.06 94 VAL A N 1
ATOM 726 C CA . VAL A 1 94 ? -10.104 6.670 -3.419 1.00 65.06 94 VAL A CA 1
ATOM 727 C C . VAL A 1 94 ? -11.354 7.360 -2.867 1.00 65.06 94 VAL A C 1
ATOM 729 O O . VAL A 1 94 ? -12.322 6.681 -2.546 1.00 65.06 94 VAL A O 1
ATOM 732 N N . LYS A 1 95 ? -11.399 8.703 -2.868 1.00 66.31 95 LYS A N 1
ATOM 733 C CA . LYS A 1 95 ? -12.561 9.467 -2.372 1.00 66.31 95 LYS A CA 1
ATOM 734 C C . LYS A 1 95 ? -13.854 9.238 -3.157 1.00 66.31 95 LYS A C 1
ATOM 736 O O . LYS A 1 95 ? -14.922 9.379 -2.588 1.00 66.31 95 LYS A O 1
ATOM 741 N N . ALA A 1 96 ? -13.783 8.916 -4.448 1.00 65.44 96 ALA A N 1
ATOM 742 C CA . ALA A 1 96 ? -14.974 8.673 -5.266 1.00 65.44 96 ALA A CA 1
ATOM 743 C C . ALA A 1 96 ? -15.696 7.350 -4.937 1.00 65.44 96 ALA A C 1
ATOM 745 O O . ALA A 1 96 ? -16.740 7.072 -5.525 1.00 65.44 96 ALA A O 1
ATOM 746 N N . ARG A 1 97 ? -15.124 6.507 -4.067 1.00 56.94 97 ARG A N 1
ATOM 747 C CA . ARG A 1 97 ? -15.659 5.185 -3.710 1.00 56.94 97 ARG A CA 1
ATOM 748 C C . ARG A 1 97 ? -15.860 4.974 -2.205 1.00 56.94 97 ARG A C 1
ATOM 750 O O . ARG A 1 97 ? -16.308 3.893 -1.835 1.00 56.94 97 ARG A O 1
ATOM 757 N N . SER A 1 98 ? -15.519 5.967 -1.383 1.00 47.94 98 SER A N 1
ATOM 758 C CA . SER A 1 98 ? -15.769 5.995 0.064 1.00 47.94 98 SER A CA 1
ATOM 759 C C . SER A 1 98 ? -17.091 6.678 0.382 1.00 47.94 98 SER A C 1
ATOM 761 O O . SER A 1 98 ? -17.439 7.633 -0.349 1.00 47.94 98 SER A O 1
#

Organism: Culex quinquefasciatus (NCBI:txid7176)

Sequence (98 aa):
VLRHPEPGAVSKAAHHCRKPLINAGDGIGEHPTQSLLDFFTIREEIGTVNGLTIIIVGDLKHARTARQLTLYNVDVRYVSPKSLDMLEKITKLVKARS

pLDDT: mean 72.27, std 9.79, range [47.94, 86.62]

Foldseek 3Di:
DDEEQAACVQVVVVVVDPDDGDYPYHHLDQPQVVLVVVLVVCCVVVVDPAPEEAEDEEQQQSCSHLPNVLVHNYRYHYHYDPVRDHDVVSVVVNVVRD

InterPro domains:
  IPR006132 Aspartate/ornithine carbamoyltransferase, carbamoyl-P binding [PF02729] (1-44)
  IPR036901 Aspartate/ornithine carbamoyltransferase superfamily [G3DSA:3.40.50.1370] (1-30)
  IPR036901 Aspartate/ornithine carbamoyltransferase superfamily [G3DSA:3.40.50.1370] (31-97)
  IPR036901 Aspartate/ornithine carbamoyltransferase superfamily [SSF53671] (1-96)

Secondary structure (DSSP, 8-state):
-EEESSTTHHHHHHHH-SS---EEEETT---HHHHHHHHHHHHHHHS--TT-EEEEES--SS-TTTTGGGGS--EEEEE--GGGPPPHHHHHHHHTT-